Protein AF-A0A5B0EAY0-F1 (afdb_monomer_lite)

Structure (mmCIF, N/CA/C/O backbone):
data_AF-A0A5B0EAY0-F1
#
_entry.id   AF-A0A5B0EAY0-F1
#
loop_
_atom_site.group_PDB
_atom_site.id
_atom_site.type_symbol
_atom_site.label_atom_id
_atom_site.label_alt_id
_atom_site.label_comp_id
_atom_site.label_asym_id
_atom_site.label_entity_id
_atom_site.label_seq_id
_atom_site.pdbx_PDB_ins_code
_atom_site.Cartn_x
_atom_site.Cartn_y
_atom_site.Cartn_z
_atom_site.occupancy
_atom_site.B_iso_or_equiv
_atom_site.auth_seq_id
_atom_site.auth_comp_id
_atom_site.auth_asym_id
_atom_site.auth_atom_id
_atom_site.pdbx_PDB_model_num
ATOM 1 N N . MET A 1 1 ? 15.158 -1.486 3.891 1.00 74.19 1 MET A N 1
ATOM 2 C CA . MET A 1 1 ? 13.840 -1.774 3.289 1.00 74.19 1 MET A CA 1
ATOM 3 C C . MET A 1 1 ? 14.077 -2.737 2.143 1.00 74.19 1 MET A C 1
ATOM 5 O O . MET A 1 1 ? 14.965 -2.476 1.342 1.00 74.19 1 MET A O 1
ATOM 9 N N . THR A 1 2 ? 13.389 -3.871 2.120 1.00 85.19 2 THR A N 1
ATOM 10 C CA . THR A 1 2 ? 13.481 -4.864 1.041 1.00 85.19 2 THR A CA 1
ATOM 11 C C . THR A 1 2 ? 12.166 -4.871 0.269 1.00 85.19 2 THR A C 1
ATOM 13 O O . THR A 1 2 ? 11.102 -4.676 0.859 1.00 85.19 2 THR A O 1
ATOM 16 N N . ALA A 1 3 ? 12.249 -5.062 -1.046 1.00 91.75 3 ALA A N 1
ATOM 17 C CA . ALA A 1 3 ? 11.095 -5.250 -1.912 1.00 91.75 3 ALA A CA 1
ATOM 18 C C . ALA A 1 3 ? 11.109 -6.685 -2.447 1.00 91.75 3 ALA A C 1
ATOM 20 O O . ALA A 1 3 ? 12.150 -7.163 -2.896 1.00 91.75 3 ALA A O 1
ATOM 21 N N . THR A 1 4 ? 9.965 -7.358 -2.410 1.00 94.44 4 THR A N 1
ATOM 22 C CA . THR A 1 4 ? 9.758 -8.650 -3.072 1.00 94.44 4 THR A CA 1
ATOM 23 C C . THR A 1 4 ? 9.001 -8.406 -4.366 1.00 94.44 4 THR A C 1
ATOM 25 O O . THR A 1 4 ? 8.009 -7.676 -4.362 1.00 94.44 4 THR A O 1
ATOM 28 N N . VAL A 1 5 ? 9.451 -9.014 -5.463 1.00 94.25 5 VAL A N 1
ATOM 29 C CA . VAL A 1 5 ? 8.797 -8.901 -6.772 1.00 94.25 5 VAL A CA 1
ATOM 30 C C . VAL A 1 5 ? 8.313 -10.278 -7.214 1.00 94.25 5 VAL A C 1
ATOM 32 O O . VAL A 1 5 ? 9.113 -11.205 -7.315 1.00 94.25 5 VAL A O 1
ATOM 35 N N . ALA A 1 6 ? 7.016 -10.408 -7.482 1.00 94.19 6 ALA A N 1
ATOM 36 C CA . ALA A 1 6 ? 6.392 -11.626 -7.995 1.00 94.19 6 ALA A CA 1
ATOM 37 C C . ALA A 1 6 ? 5.311 -11.248 -9.011 1.00 94.19 6 ALA A C 1
ATOM 39 O O . ALA A 1 6 ? 4.541 -10.325 -8.766 1.00 94.19 6 ALA A O 1
ATOM 40 N N . ASP A 1 7 ? 5.291 -11.911 -10.170 1.00 94.00 7 ASP A N 1
ATOM 41 C CA . ASP A 1 7 ? 4.305 -11.675 -11.239 1.00 94.00 7 ASP A CA 1
ATOM 42 C C . ASP A 1 7 ? 4.157 -10.195 -11.656 1.00 94.00 7 ASP A C 1
ATOM 44 O O . ASP A 1 7 ? 3.085 -9.727 -12.034 1.00 94.00 7 ASP A O 1
ATOM 48 N N . GLY A 1 8 ? 5.252 -9.432 -11.572 1.00 90.31 8 GLY A N 1
ATOM 49 C CA . GLY A 1 8 ? 5.272 -7.995 -11.866 1.00 90.31 8 GLY A CA 1
ATOM 50 C C . GLY A 1 8 ? 4.743 -7.093 -10.743 1.00 90.31 8 GLY A C 1
ATOM 51 O O . GLY A 1 8 ? 4.825 -5.874 -10.871 1.00 90.31 8 GLY A O 1
ATOM 52 N N . ALA A 1 9 ? 4.262 -7.649 -9.629 1.00 92.88 9 ALA A N 1
ATOM 53 C CA . ALA A 1 9 ? 3.841 -6.904 -8.448 1.00 92.88 9 ALA A CA 1
ATOM 54 C C . ALA A 1 9 ? 4.996 -6.729 -7.454 1.00 92.88 9 ALA A C 1
ATOM 56 O O . ALA A 1 9 ? 5.749 -7.664 -7.181 1.00 92.88 9 ALA A O 1
ATOM 57 N N . TRP A 1 10 ? 5.124 -5.521 -6.903 1.00 95.00 10 TRP A N 1
ATOM 58 C CA . TRP A 1 10 ? 6.141 -5.169 -5.914 1.00 95.00 10 TRP A CA 1
ATOM 59 C C . TRP A 1 10 ? 5.493 -5.086 -4.537 1.00 95.00 10 TRP A C 1
ATOM 61 O O . TRP A 1 10 ? 4.521 -4.360 -4.347 1.00 95.00 10 TRP A O 1
ATOM 71 N N . THR A 1 11 ? 6.046 -5.806 -3.569 1.00 94.56 11 THR A N 1
ATOM 72 C CA . THR A 1 11 ? 5.617 -5.759 -2.169 1.00 94.56 11 THR A CA 1
ATOM 73 C C . THR A 1 11 ? 6.748 -5.216 -1.319 1.00 94.56 11 THR A C 1
ATOM 75 O O . THR A 1 11 ? 7.867 -5.725 -1.372 1.00 94.56 11 THR A O 1
ATOM 78 N N . VAL A 1 12 ? 6.454 -4.204 -0.509 1.00 93.62 12 VAL A N 1
ATOM 79 C CA . VAL A 1 12 ? 7.389 -3.637 0.464 1.00 93.62 12 VAL A CA 1
ATOM 80 C C . VAL A 1 12 ? 6.769 -3.690 1.851 1.00 93.62 12 VAL A C 1
ATOM 82 O O . VAL A 1 12 ? 5.574 -3.454 2.014 1.00 93.62 12 VAL A O 1
ATOM 85 N N . MET A 1 13 ? 7.579 -3.994 2.861 1.00 92.88 13 MET A N 1
ATOM 86 C CA . MET A 1 13 ? 7.133 -3.874 4.246 1.00 92.88 13 MET A CA 1
ATOM 87 C C . MET A 1 13 ? 7.179 -2.407 4.666 1.00 92.88 13 MET A C 1
ATOM 89 O O . MET A 1 13 ? 8.241 -1.781 4.604 1.00 92.88 13 MET A O 1
ATOM 93 N N . ALA A 1 14 ? 6.040 -1.876 5.109 1.00 89.12 14 ALA A N 1
ATOM 94 C CA . ALA A 1 14 ? 5.997 -0.568 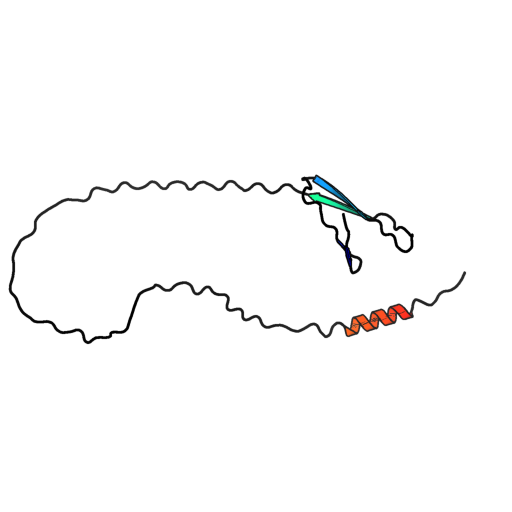5.743 1.00 89.12 14 ALA A CA 1
ATOM 95 C C . ALA A 1 14 ? 6.793 -0.599 7.067 1.00 89.12 14 ALA A C 1
ATOM 97 O O . ALA A 1 14 ? 6.711 -1.589 7.806 1.00 89.12 14 ALA A O 1
ATOM 98 N N . PRO A 1 15 ? 7.581 0.447 7.384 1.00 90.00 15 PRO A N 1
ATOM 99 C CA . PRO A 1 15 ? 8.127 0.635 8.724 1.00 90.00 15 PRO A CA 1
ATOM 100 C C . PRO A 1 15 ? 7.010 0.615 9.776 1.00 90.00 15 PRO A C 1
ATOM 102 O O . PRO A 1 15 ? 5.906 1.081 9.511 1.00 90.00 15 PRO A O 1
ATOM 105 N N . LYS A 1 16 ? 7.295 0.070 10.964 1.00 88.69 16 LYS A N 1
ATOM 106 C CA . LYS A 1 16 ? 6.286 -0.054 12.031 1.00 88.69 16 LYS A CA 1
ATOM 107 C C . LYS A 1 16 ? 5.885 1.296 12.627 1.00 88.69 16 LYS A C 1
ATOM 109 O O . LYS A 1 16 ? 4.749 1.452 13.051 1.00 88.69 16 LYS A O 1
ATOM 114 N N . ASP A 1 17 ? 6.810 2.249 12.614 1.00 91.25 17 ASP A N 1
ATOM 115 C CA . ASP A 1 17 ? 6.689 3.525 13.320 1.00 91.25 17 ASP A CA 1
ATOM 116 C C . ASP A 1 17 ? 6.392 4.679 12.349 1.00 91.25 17 ASP A C 1
ATOM 118 O O . ASP A 1 17 ? 6.989 5.751 12.433 1.00 91.25 17 ASP A O 1
ATOM 122 N N . LEU A 1 18 ? 5.520 4.444 11.361 1.00 92.81 18 LEU A N 1
ATOM 123 C CA . LEU A 1 18 ? 5.032 5.528 10.512 1.00 92.81 18 LEU A CA 1
ATOM 124 C C . LEU A 1 18 ? 3.965 6.327 11.263 1.00 92.81 18 LEU A C 1
ATOM 126 O O . LEU A 1 18 ? 2.971 5.773 11.730 1.00 92.81 18 LEU A O 1
ATOM 130 N N . GLU A 1 19 ? 4.185 7.632 11.362 1.00 95.12 19 GLU A N 1
ATOM 131 C CA . GLU A 1 19 ? 3.217 8.566 11.925 1.00 95.12 19 GLU A CA 1
ATOM 132 C C . GLU A 1 19 ? 2.007 8.756 10.994 1.00 95.12 19 GLU A C 1
ATOM 134 O O . GLU A 1 19 ? 1.973 8.321 9.843 1.00 95.12 19 GLU A O 1
ATOM 139 N N . THR A 1 20 ? 0.973 9.423 11.497 1.00 96.25 20 THR A N 1
ATOM 140 C CA . THR A 1 20 ? -0.140 9.855 10.650 1.00 96.25 20 THR A CA 1
ATOM 141 C C . THR A 1 20 ? 0.335 10.934 9.685 1.00 96.25 20 THR A C 1
ATOM 143 O O . THR A 1 20 ? 0.995 11.884 10.109 1.00 96.25 20 THR A O 1
ATOM 146 N N . GLY A 1 21 ? -0.045 10.845 8.414 1.00 97.12 21 GLY A N 1
ATOM 147 C CA . GLY A 1 21 ? 0.340 11.842 7.421 1.00 97.12 21 GLY A CA 1
ATOM 148 C C . GLY A 1 21 ? 0.320 11.330 5.990 1.00 97.12 21 GLY A C 1
ATOM 149 O O . GLY A 1 21 ? -0.077 10.194 5.721 1.00 97.12 21 GLY A O 1
ATOM 150 N N . ASP A 1 22 ? 0.748 12.202 5.080 1.00 97.88 22 ASP A N 1
ATOM 151 C CA . ASP A 1 22 ? 0.830 11.924 3.650 1.00 97.88 22 ASP A CA 1
ATOM 152 C C . ASP A 1 22 ? 2.191 11.336 3.278 1.00 97.88 22 ASP A C 1
ATOM 154 O O . ASP A 1 22 ? 3.248 11.832 3.673 1.00 97.88 22 ASP A O 1
ATOM 158 N N . TYR A 1 23 ? 2.158 10.291 2.460 1.00 97.00 23 TYR A N 1
ATOM 159 C CA . TYR A 1 23 ? 3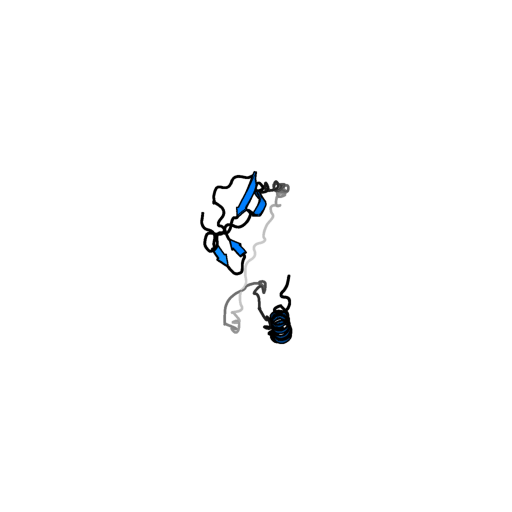.322 9.528 2.047 1.00 97.00 23 TYR A CA 1
ATOM 160 C C . TYR A 1 23 ? 3.331 9.302 0.541 1.00 97.00 23 TYR A C 1
ATOM 162 O O . TYR A 1 23 ? 2.296 9.123 -0.099 1.00 97.00 23 TYR A O 1
ATOM 170 N N . LYS A 1 24 ? 4.545 9.233 -0.010 1.00 96.12 24 LYS A N 1
ATOM 171 C CA . LYS A 1 24 ? 4.800 8.896 -1.410 1.00 96.12 24 LYS A CA 1
ATOM 172 C C . LYS A 1 24 ? 5.751 7.711 -1.491 1.00 96.12 24 LYS A C 1
ATOM 174 O O . LYS A 1 24 ? 6.866 7.774 -0.974 1.00 96.12 24 LYS A O 1
ATOM 179 N N . VAL A 1 25 ? 5.352 6.655 -2.194 1.00 95.31 25 VAL A N 1
ATOM 180 C CA . VAL A 1 25 ? 6.264 5.571 -2.590 1.00 95.31 25 VAL A CA 1
ATOM 181 C C . VAL A 1 25 ? 6.743 5.853 -4.000 1.00 95.31 25 VAL A C 1
ATOM 183 O O . VAL A 1 25 ? 5.926 6.128 -4.872 1.00 95.31 25 VAL A O 1
ATOM 186 N N . THR A 1 26 ? 8.052 5.775 -4.234 1.00 95.69 26 THR A N 1
ATOM 187 C CA . THR A 1 26 ? 8.640 5.867 -5.577 1.00 95.69 26 THR A CA 1
ATOM 188 C C . THR A 1 26 ? 9.453 4.616 -5.863 1.00 95.69 26 THR A C 1
ATOM 190 O O . THR A 1 26 ? 10.273 4.211 -5.041 1.00 95.69 26 THR A O 1
ATOM 193 N N . ALA A 1 27 ? 9.225 4.007 -7.024 1.00 95.12 27 ALA A N 1
ATOM 194 C CA . ALA A 1 27 ? 9.895 2.793 -7.463 1.00 95.12 27 ALA A CA 1
ATOM 195 C C . ALA A 1 27 ? 10.657 3.027 -8.772 1.00 95.12 27 ALA A C 1
ATOM 197 O O . ALA A 1 27 ? 10.175 3.713 -9.674 1.00 95.12 27 ALA A O 1
ATOM 198 N N . VAL A 1 28 ? 11.844 2.425 -8.862 1.00 95.50 28 VAL A N 1
ATOM 199 C CA . VAL A 1 28 ? 12.697 2.381 -10.054 1.00 95.50 28 VAL A CA 1
ATOM 200 C C . VAL A 1 28 ? 13.168 0.947 -10.223 1.00 95.50 28 VAL A C 1
ATOM 202 O O . VAL A 1 28 ? 13.691 0.359 -9.276 1.00 95.50 28 VAL A O 1
ATOM 205 N N . GLN A 1 29 ? 12.990 0.385 -11.415 1.00 95.31 29 GLN A N 1
ATOM 206 C CA . GLN A 1 29 ? 13.478 -0.946 -11.749 1.00 95.31 29 GLN A CA 1
ATOM 207 C C . GLN A 1 29 ? 14.802 -0.854 -12.501 1.00 95.31 29 GLN A C 1
ATOM 209 O O . GLN A 1 29 ? 14.942 -0.021 -13.393 1.00 95.31 29 GLN A O 1
ATOM 214 N N . ILE A 1 30 ? 15.739 -1.744 -12.175 1.00 94.69 30 ILE A N 1
ATOM 215 C CA . ILE A 1 30 ? 16.989 -1.922 -12.914 1.00 94.69 30 ILE A CA 1
ATOM 216 C C . ILE A 1 30 ? 17.029 -3.363 -13.432 1.00 94.69 30 ILE A C 1
ATOM 218 O O . ILE A 1 30 ? 16.918 -4.299 -12.639 1.00 94.69 30 ILE A O 1
ATOM 222 N N . ILE A 1 31 ? 17.164 -3.541 -14.746 1.00 93.69 31 ILE A N 1
ATOM 223 C CA . ILE A 1 31 ? 17.370 -4.842 -15.406 1.00 93.69 31 ILE A CA 1
ATOM 224 C C . ILE A 1 31 ? 18.572 -4.687 -16.328 1.00 93.69 31 ILE A C 1
ATOM 226 O O . ILE A 1 31 ? 18.570 -3.785 -17.160 1.00 93.69 31 ILE A O 1
ATOM 230 N N . ASP A 1 32 ? 19.583 -5.544 -16.169 1.00 95.50 32 ASP A N 1
ATOM 231 C CA . ASP A 1 32 ? 20.813 -5.507 -16.973 1.00 95.50 32 ASP A CA 1
ATOM 232 C C . ASP A 1 32 ? 21.408 -4.087 -17.071 1.00 95.50 32 ASP A C 1
ATOM 234 O O . ASP A 1 32 ? 21.694 -3.584 -18.153 1.00 95.50 32 ASP A O 1
ATOM 238 N N . GLU A 1 33 ? 21.520 -3.415 -15.918 1.00 96.19 33 GLU A N 1
ATOM 239 C CA . GLU A 1 33 ? 21.999 -2.025 -15.761 1.00 96.19 33 GLU A CA 1
ATOM 240 C C . GLU A 1 33 ? 21.120 -0.930 -16.397 1.00 96.19 33 GLU A C 1
ATOM 242 O O . GLU A 1 33 ? 21.391 0.260 -16.229 1.00 96.19 33 GLU A O 1
ATOM 247 N N . VAL A 1 34 ? 20.015 -1.286 -17.053 1.00 96.50 34 VAL A N 1
ATOM 248 C CA . VAL A 1 34 ? 19.058 -0.324 -17.607 1.00 96.50 34 VAL A CA 1
ATOM 249 C C . VAL A 1 34 ? 18.017 0.047 -16.554 1.00 96.50 34 VAL A C 1
ATOM 251 O O . VAL A 1 34 ? 17.296 -0.812 -16.045 1.00 96.50 34 VAL A O 1
ATOM 254 N N . SER A 1 35 ? 17.917 1.343 -16.252 1.00 97.25 35 SER A N 1
ATOM 255 C CA . SER A 1 35 ? 16.930 1.899 -15.321 1.00 97.25 35 SER A CA 1
ATOM 256 C C . SER A 1 35 ? 15.621 2.256 -16.021 1.00 97.25 35 SER A C 1
ATOM 258 O O . SER A 1 35 ? 15.620 2.876 -17.086 1.00 97.25 35 SER A O 1
ATOM 260 N N . SER A 1 36 ? 14.493 1.960 -15.379 1.00 96.56 36 SER A N 1
ATOM 261 C CA . SER A 1 36 ? 13.190 2.499 -15.765 1.00 96.56 36 SER A CA 1
ATOM 262 C C . SER A 1 36 ? 13.073 3.988 -15.423 1.00 96.56 36 SER A C 1
ATOM 264 O O . SER A 1 36 ? 13.833 4.523 -14.610 1.00 96.56 36 SER A O 1
ATOM 266 N N . ALA A 1 37 ? 12.057 4.649 -15.984 1.00 97.81 37 ALA A N 1
ATOM 267 C CA . ALA A 1 37 ? 11.539 5.880 -15.391 1.00 97.81 37 ALA A CA 1
ATOM 268 C C . ALA A 1 37 ? 10.952 5.582 -13.991 1.00 97.81 37 ALA A C 1
ATOM 270 O O . ALA A 1 37 ? 10.480 4.460 -13.763 1.00 97.81 37 ALA A O 1
ATOM 271 N N . PRO A 1 38 ? 10.972 6.548 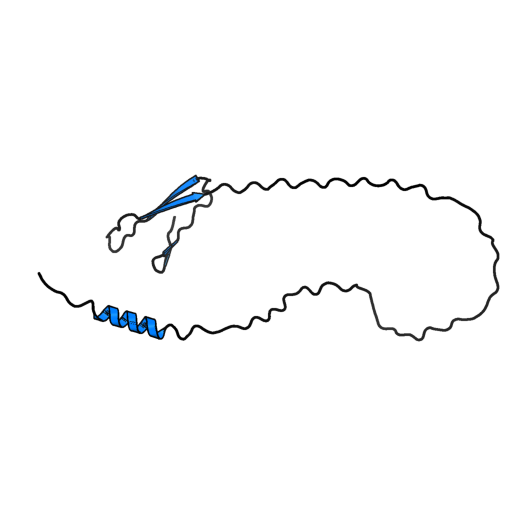-13.055 1.00 97.25 38 PRO A N 1
ATOM 272 C CA . PRO A 1 38 ? 10.348 6.371 -11.753 1.00 97.25 38 PRO A CA 1
ATOM 273 C C . PRO A 1 38 ? 8.823 6.333 -11.877 1.00 97.25 38 PRO A C 1
ATOM 275 O O . PRO A 1 38 ? 8.230 7.085 -12.651 1.00 97.25 38 PRO A O 1
ATOM 278 N N . VAL A 1 39 ? 8.188 5.491 -11.065 1.00 96.81 39 VAL A N 1
ATOM 279 C CA . VAL A 1 39 ? 6.736 5.490 -10.856 1.00 96.81 39 VAL A CA 1
ATOM 280 C C . VAL A 1 39 ? 6.442 5.788 -9.394 1.00 96.81 39 VAL A C 1
ATOM 282 O O . VAL A 1 39 ? 7.144 5.292 -8.511 1.00 96.81 39 VAL A O 1
ATOM 285 N N . SER A 1 40 ? 5.412 6.593 -9.137 1.00 96.94 40 SER A N 1
ATOM 286 C CA . SER A 1 40 ? 5.034 6.977 -7.780 1.00 96.94 40 SER A CA 1
ATOM 287 C C . SER A 1 40 ? 3.565 6.707 -7.491 1.00 96.94 40 SER A C 1
ATOM 289 O O . SER A 1 40 ? 2.716 6.827 -8.373 1.00 96.94 40 SER A O 1
ATOM 291 N N . ILE A 1 41 ? 3.287 6.387 -6.231 1.00 96.75 41 ILE A N 1
ATOM 292 C CA . ILE A 1 41 ? 1.943 6.360 -5.653 1.00 96.75 41 ILE A CA 1
ATOM 293 C C . ILE A 1 41 ? 1.927 7.207 -4.384 1.00 96.75 41 ILE A C 1
ATOM 295 O O . ILE A 1 41 ? 2.925 7.265 -3.661 1.00 96.75 41 ILE A O 1
ATOM 299 N N . ASP A 1 42 ? 0.790 7.835 -4.121 1.00 97.62 42 ASP A N 1
ATOM 300 C CA . ASP A 1 42 ? 0.534 8.623 -2.921 1.00 97.62 42 ASP A CA 1
ATOM 301 C C . ASP A 1 42 ? -0.488 7.897 -2.043 1.00 97.62 42 ASP A C 1
ATOM 303 O O . ASP A 1 42 ? -1.439 7.298 -2.552 1.00 97.62 42 ASP A O 1
ATOM 307 N N . PHE A 1 43 ? -0.280 7.923 -0.731 1.00 96.31 43 PHE A N 1
ATOM 308 C CA . PHE A 1 43 ? -1.203 7.366 0.254 1.00 96.31 43 PHE A CA 1
ATOM 309 C C . PHE A 1 43 ? -1.134 8.155 1.563 1.00 96.31 43 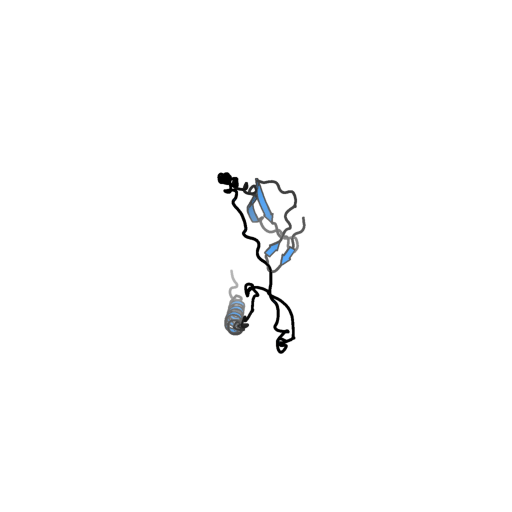PHE A C 1
ATOM 311 O O . PHE A 1 43 ? -0.134 8.809 1.845 1.00 96.31 43 PHE A O 1
ATOM 318 N N . THR A 1 44 ? -2.180 8.059 2.381 1.00 96.75 44 THR A N 1
ATOM 319 C CA . THR A 1 44 ? -2.265 8.758 3.668 1.00 96.75 44 THR A CA 1
ATOM 320 C C . THR A 1 44 ? -2.491 7.749 4.787 1.00 96.75 44 THR A C 1
ATOM 322 O O . THR A 1 44 ? -3.342 6.866 4.671 1.00 96.75 44 THR A O 1
ATOM 325 N N . ILE A 1 45 ? -1.746 7.888 5.882 1.00 96.00 45 ILE A N 1
ATOM 326 C CA . ILE A 1 45 ? -1.996 7.170 7.134 1.00 96.00 45 ILE A CA 1
ATOM 327 C C . ILE A 1 45 ? -2.890 8.054 7.998 1.00 96.00 45 ILE A C 1
ATOM 329 O O . ILE A 1 45 ? -2.465 9.103 8.484 1.00 96.00 45 ILE A O 1
ATOM 333 N N . ALA A 1 46 ? -4.146 7.641 8.160 1.00 94.56 46 ALA A N 1
ATOM 334 C CA . ALA A 1 46 ? -5.106 8.333 9.009 1.00 94.56 46 ALA A CA 1
ATOM 335 C C . ALA A 1 46 ? -4.884 7.997 10.490 1.00 94.56 46 ALA A C 1
ATOM 337 O O . ALA A 1 46 ? -4.429 6.904 10.829 1.00 94.56 46 ALA A O 1
ATOM 338 N N . ALA A 1 47 ? -5.244 8.932 11.370 1.00 93.12 47 ALA A N 1
ATOM 339 C CA . ALA A 1 47 ? -5.331 8.653 12.797 1.00 93.12 47 ALA A CA 1
ATOM 340 C C . ALA A 1 47 ? -6.407 7.596 13.076 1.00 93.12 47 ALA A C 1
ATOM 342 O O . ALA A 1 47 ? -7.426 7.537 12.381 1.00 93.12 47 ALA A O 1
ATOM 343 N N . GLU A 1 48 ? -6.198 6.791 14.118 1.00 89.88 48 GLU A N 1
ATOM 344 C CA . GLU A 1 48 ? -7.227 5.867 14.583 1.00 89.88 48 GLU A CA 1
ATOM 345 C C . GLU A 1 48 ? -8.494 6.639 14.990 1.00 89.88 48 GLU A C 1
ATOM 347 O O . GLU A 1 48 ? -8.406 7.715 15.597 1.00 89.88 48 GLU A O 1
ATOM 352 N N . PRO A 1 49 ? -9.690 6.119 14.665 1.00 89.31 49 PRO A N 1
ATOM 353 C CA . PRO A 1 49 ? -10.931 6.747 15.081 1.00 89.31 49 PRO A CA 1
ATOM 354 C C . PRO A 1 49 ? -11.037 6.731 16.608 1.00 89.31 49 PRO A C 1
ATOM 356 O O . PRO A 1 49 ? -10.797 5.718 17.264 1.00 89.31 49 PRO A O 1
ATOM 359 N N . LYS A 1 50 ? -11.436 7.865 17.188 1.00 90.19 50 LYS A N 1
ATOM 360 C CA . LYS A 1 50 ? -11.728 7.945 18.620 1.00 90.19 50 LYS A CA 1
ATOM 361 C C . LYS A 1 50 ? -12.982 7.109 18.925 1.00 90.19 50 LYS A C 1
ATOM 363 O O . LYS A 1 50 ? -13.968 7.275 18.206 1.00 90.19 50 LYS A O 1
ATOM 368 N N . PRO A 1 51 ? -12.993 6.267 19.978 1.00 86.25 51 PRO A N 1
ATOM 369 C CA . PRO A 1 51 ? -14.211 5.572 20.374 1.00 86.25 51 PRO A CA 1
ATOM 370 C C . PRO A 1 51 ? -15.309 6.584 20.715 1.00 86.25 51 PRO A C 1
ATOM 372 O O . PRO A 1 51 ? -15.048 7.600 21.372 1.00 86.25 51 PRO A O 1
ATOM 375 N N . GLU A 1 52 ? -16.532 6.306 20.269 1.00 86.75 52 GLU A N 1
ATOM 376 C CA . GLU A 1 52 ? -17.697 7.074 20.697 1.00 86.75 52 GLU A CA 1
ATOM 377 C C . GLU A 1 52 ? -17.887 6.934 22.216 1.00 86.75 52 GLU A C 1
ATOM 379 O O . GLU A 1 52 ? -17.595 5.877 22.789 1.00 86.75 52 GLU A O 1
ATOM 384 N N . PRO A 1 53 ? -18.343 7.993 22.905 1.00 83.25 53 PRO A N 1
ATOM 385 C CA . PRO A 1 53 ? -18.641 7.901 24.323 1.00 83.25 53 PRO A CA 1
ATOM 386 C C . PRO A 1 53 ? -19.764 6.883 24.553 1.00 83.25 53 PRO A C 1
ATOM 388 O O . PRO A 1 53 ? -20.867 7.031 24.038 1.00 83.25 53 PRO A O 1
ATOM 391 N N . THR A 1 54 ? -19.490 5.854 25.354 1.00 81.69 54 THR A N 1
ATOM 392 C CA . THR A 1 54 ? -20.526 4.942 25.846 1.00 81.69 54 THR A CA 1
ATOM 393 C C . THR A 1 54 ? -21.380 5.682 26.871 1.00 81.69 54 THR A C 1
ATOM 395 O O . THR A 1 54 ? -20.853 6.160 27.881 1.00 81.69 54 THR A O 1
ATOM 398 N N . GLU A 1 55 ? -22.688 5.792 26.629 1.00 79.69 55 GLU A N 1
ATOM 399 C CA . GLU A 1 55 ? -23.610 6.311 27.638 1.00 79.69 55 GLU A CA 1
ATOM 400 C C . GLU A 1 55 ? -23.539 5.436 28.896 1.00 79.69 55 GLU A C 1
ATOM 402 O O . GLU A 1 55 ? -23.608 4.205 28.843 1.00 79.69 55 GLU A O 1
ATOM 407 N N . LYS A 1 56 ? -23.342 6.077 30.050 1.00 78.12 56 LYS A N 1
ATOM 408 C CA . LYS A 1 56 ? -23.311 5.389 31.341 1.00 78.12 56 LYS A CA 1
ATOM 409 C C . LYS A 1 56 ? -24.730 4.883 31.645 1.00 78.12 56 LYS A C 1
ATOM 411 O O . LYS A 1 56 ? -25.672 5.646 31.423 1.00 78.12 56 LYS A O 1
ATOM 416 N N . PRO A 1 57 ? -24.911 3.661 32.181 1.00 76.31 57 PRO A N 1
ATOM 417 C CA . PRO A 1 57 ? -26.232 3.190 32.581 1.00 76.31 57 PRO A CA 1
ATOM 418 C C . PRO A 1 57 ? -26.891 4.199 33.529 1.00 76.31 57 PRO A C 1
ATOM 420 O O . PRO A 1 57 ? -26.293 4.584 34.537 1.00 76.31 57 PRO A O 1
ATOM 423 N N . THR A 1 58 ? -28.099 4.648 33.183 1.00 76.06 58 THR A N 1
ATOM 424 C CA . THR A 1 58 ? -28.958 5.398 34.107 1.00 76.06 58 THR A CA 1
ATOM 425 C C . THR A 1 58 ? -29.375 4.425 35.204 1.00 76.06 58 THR A C 1
ATOM 427 O O . THR A 1 58 ? -29.984 3.402 34.903 1.00 76.06 58 THR A O 1
ATOM 430 N N . GLU A 1 59 ? -29.002 4.697 36.457 1.00 72.56 59 GLU A N 1
ATOM 431 C CA . GLU A 1 59 ? -29.458 3.886 37.588 1.00 72.56 59 GLU A CA 1
ATOM 432 C C . GLU A 1 59 ? -30.982 4.023 37.712 1.00 72.56 59 GLU A C 1
ATOM 434 O O . GLU A 1 59 ? -31.505 5.112 37.960 1.00 72.56 59 GLU A O 1
ATOM 439 N N . GLU A 1 60 ? -31.698 2.923 37.485 1.00 70.50 60 GLU A N 1
ATOM 440 C CA . GLU A 1 60 ? -33.133 2.831 37.738 1.00 70.50 60 GLU A CA 1
ATOM 441 C C . GLU A 1 60 ? -33.380 3.001 39.250 1.00 70.50 60 GLU A C 1
ATOM 443 O O . GLU A 1 60 ? -32.632 2.439 40.059 1.00 70.50 60 GLU A O 1
ATOM 448 N N . PRO A 1 61 ? -34.375 3.797 39.681 1.00 71.50 61 PRO A N 1
ATOM 449 C CA . PRO A 1 61 ? -34.627 4.003 41.098 1.00 71.50 61 PRO A CA 1
ATOM 450 C C . PRO A 1 61 ? -35.055 2.693 41.768 1.00 71.50 61 PRO A C 1
ATOM 452 O O . PRO A 1 61 ? -36.139 2.173 41.518 1.00 71.50 61 PRO A O 1
ATOM 455 N N . THR A 1 62 ? -34.216 2.189 42.674 1.00 68.06 62 THR A N 1
ATOM 456 C CA . THR A 1 62 ? -34.544 1.073 43.567 1.00 68.06 62 THR A CA 1
ATOM 457 C C . THR A 1 62 ? -35.775 1.424 44.403 1.00 68.06 62 THR A C 1
ATOM 459 O O . THR A 1 62 ? -35.702 2.252 45.317 1.00 68.06 62 THR A O 1
ATOM 462 N N . GLU A 1 63 ? -36.913 0.787 44.118 1.00 67.69 63 GLU A N 1
ATOM 463 C CA . GLU A 1 63 ? -38.094 0.887 44.971 1.00 67.69 63 GLU A CA 1
ATOM 464 C C . GLU A 1 63 ? -37.773 0.367 46.382 1.00 67.69 63 GLU A C 1
ATOM 466 O O . GLU A 1 63 ? -37.253 -0.733 46.584 1.00 67.69 63 GLU A O 1
ATOM 471 N N . LYS A 1 64 ? -38.070 1.187 47.393 1.00 68.00 64 LYS A N 1
ATOM 472 C CA . LYS A 1 64 ? -37.887 0.834 48.802 1.00 68.00 64 LYS A CA 1
ATOM 473 C C . LYS A 1 64 ? -38.908 -0.252 49.185 1.00 68.00 64 LYS A C 1
ATOM 475 O O . LYS A 1 64 ? -40.099 -0.042 48.957 1.00 68.00 64 LYS A O 1
ATOM 480 N N . PRO A 1 65 ? -38.509 -1.363 49.833 1.00 67.69 65 PRO A N 1
ATOM 481 C CA . PRO A 1 65 ? -39.458 -2.390 50.244 1.00 67.69 65 PRO A CA 1
ATOM 482 C C . PRO A 1 65 ? -40.479 -1.824 51.239 1.00 67.69 65 PRO A C 1
ATOM 484 O O . PRO A 1 65 ? -40.126 -1.248 52.274 1.00 67.69 65 PRO A O 1
ATOM 487 N N . THR A 1 66 ? -41.759 -1.996 50.910 1.00 65.06 66 THR A N 1
ATOM 488 C CA . THR A 1 66 ? -42.884 -1.703 51.805 1.00 65.06 66 THR A CA 1
ATOM 489 C C . THR A 1 66 ? -42.885 -2.731 52.939 1.00 65.06 66 THR A C 1
ATOM 491 O O . THR A 1 66 ? -42.700 -3.925 52.709 1.00 65.06 66 THR A O 1
ATOM 494 N N . ALA A 1 67 ? -43.032 -2.261 54.179 1.00 59.81 67 ALA A N 1
ATOM 495 C CA . ALA A 1 67 ? -42.920 -3.082 55.380 1.00 59.81 67 ALA A CA 1
ATOM 496 C C . ALA A 1 67 ? -43.910 -4.265 55.386 1.00 59.81 67 ALA A C 1
ATOM 498 O O . ALA A 1 67 ? -45.105 -4.095 55.150 1.00 59.81 67 ALA A O 1
ATOM 499 N N . SER A 1 68 ? -43.390 -5.453 55.702 1.00 63.00 68 SER A N 1
ATOM 500 C CA . SER A 1 68 ? -44.148 -6.696 55.877 1.00 63.00 68 SER A CA 1
ATOM 501 C C . SER A 1 68 ? -45.074 -6.621 57.106 1.00 63.00 68 SER A C 1
ATOM 503 O O . SER A 1 68 ? -44.616 -6.189 58.171 1.00 63.00 68 SER A O 1
ATOM 505 N N . PRO A 1 69 ? -46.354 -7.033 57.019 1.00 58.03 69 PRO A N 1
ATOM 506 C CA . PRO A 1 69 ? -47.236 -7.093 58.181 1.00 58.03 69 PRO A CA 1
ATOM 507 C C . PRO A 1 69 ? -46.829 -8.231 59.138 1.00 58.03 69 PRO A C 1
ATOM 509 O O . PRO A 1 69 ? -46.472 -9.330 58.721 1.00 58.03 69 PRO A O 1
ATOM 512 N N . LYS A 1 70 ? -46.927 -7.989 60.451 1.00 53.19 70 LYS A N 1
ATOM 513 C CA . LYS A 1 70 ? -46.704 -8.963 61.542 1.00 53.19 70 LYS A CA 1
ATOM 514 C C . LYS A 1 70 ? -47.780 -8.755 62.627 1.00 53.19 70 LYS A C 1
ATOM 516 O O . LYS A 1 70 ? -48.136 -7.595 62.825 1.00 53.19 70 LYS A O 1
ATOM 521 N N . PRO A 1 71 ? -48.158 -9.739 63.481 1.00 64.50 71 PRO A N 1
ATOM 522 C CA . PRO A 1 71 ? -48.427 -11.194 63.345 1.00 64.50 71 PRO A CA 1
ATOM 523 C C . PRO A 1 71 ? -49.865 -11.561 63.848 1.00 64.50 71 PRO A C 1
ATOM 525 O O . PRO A 1 71 ? -50.513 -10.702 64.431 1.00 64.50 71 PRO A O 1
ATOM 528 N N . SER A 1 72 ? -50.343 -12.822 63.781 1.00 48.38 72 SER A N 1
ATOM 529 C CA . SER A 1 72 ? -51.188 -13.394 64.870 1.00 48.38 72 SER A CA 1
ATOM 530 C C . SER A 1 72 ? -51.441 -14.917 64.773 1.00 48.38 72 SER A C 1
ATOM 532 O O . SER A 1 72 ? -52.110 -15.379 63.860 1.00 48.38 72 SER A O 1
ATOM 534 N N . GLN A 1 73 ? -50.914 -15.628 65.779 1.00 45.75 73 GLN A N 1
ATOM 535 C CA . GLN A 1 73 ? -51.404 -16.821 66.503 1.00 45.75 73 GLN A CA 1
ATOM 536 C C . GLN A 1 73 ? -51.795 -18.130 65.781 1.00 45.75 73 GLN A C 1
ATOM 538 O O . GLN A 1 73 ? -52.690 -18.198 64.947 1.00 45.75 73 GLN A O 1
ATOM 543 N N . ALA A 1 74 ? -51.154 -19.205 66.250 1.00 54.34 74 ALA A N 1
ATOM 544 C CA . ALA A 1 74 ? -51.467 -20.604 65.986 1.00 54.34 74 ALA A CA 1
ATOM 545 C C . ALA A 1 74 ? -52.463 -21.159 67.024 1.00 54.34 74 ALA A C 1
ATOM 547 O O . ALA A 1 74 ? -52.320 -20.839 68.206 1.00 54.34 74 ALA A O 1
ATOM 548 N N . PRO A 1 75 ? -53.376 -22.071 66.650 1.00 51.28 75 PRO A N 1
ATOM 549 C CA . PRO A 1 75 ? -53.892 -23.074 67.564 1.00 51.28 75 PRO A CA 1
ATOM 550 C C . PRO A 1 75 ? -53.011 -24.328 67.500 1.00 51.28 75 PRO A C 1
ATOM 552 O O . PRO A 1 75 ? -52.787 -24.914 66.441 1.00 51.28 75 PRO A O 1
ATOM 555 N N . SER A 1 76 ? -52.504 -24.703 68.669 1.00 55.00 76 SER A N 1
ATOM 556 C CA . SER A 1 76 ? -51.962 -26.021 68.973 1.00 55.00 76 SER A CA 1
ATOM 557 C C . SER A 1 76 ? -53.125 -26.991 69.139 1.00 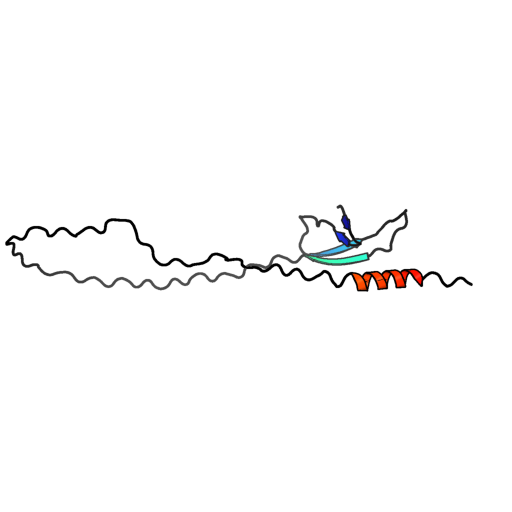55.00 76 SER A C 1
ATOM 559 O O . SER A 1 76 ? -53.948 -26.743 70.008 1.00 55.00 76 SER A O 1
ATOM 561 N N . ASP A 1 77 ? -53.139 -28.087 68.383 1.00 44.62 77 ASP A N 1
ATOM 562 C CA . ASP A 1 77 ? -53.625 -29.385 68.856 1.00 44.62 77 ASP A CA 1
ATOM 563 C C . ASP A 1 77 ? -52.935 -30.518 68.075 1.00 44.62 77 ASP A C 1
ATOM 565 O O . ASP A 1 77 ? -52.676 -30.436 66.876 1.00 44.62 77 ASP A O 1
ATOM 569 N N . SER A 1 78 ? -52.567 -31.551 68.822 1.00 41.03 78 SER A N 1
ATOM 570 C CA . SER A 1 78 ? -51.698 -32.694 68.516 1.00 41.03 78 SER A CA 1
ATOM 571 C C . SER A 1 78 ? -52.391 -33.948 69.088 1.00 41.03 78 SER A C 1
ATOM 573 O O . SER A 1 78 ? -53.175 -33.788 70.022 1.00 41.03 78 SER A O 1
ATOM 575 N N . PRO A 1 79 ? -52.025 -35.196 68.744 1.00 56.78 79 PRO A N 1
ATOM 576 C CA . PRO A 1 79 ? -52.077 -35.907 67.461 1.00 56.78 79 PRO A CA 1
ATOM 577 C C . PRO A 1 79 ? -52.941 -37.202 67.571 1.00 56.78 79 PRO A C 1
ATOM 579 O O . PRO A 1 79 ? -53.262 -37.637 68.671 1.00 56.78 79 PRO A O 1
ATOM 582 N N . GLU A 1 80 ? -53.221 -37.920 66.473 1.00 46.19 80 GLU A N 1
ATOM 583 C CA . GLU A 1 80 ? -53.452 -39.382 66.552 1.00 46.19 80 GLU A CA 1
ATOM 584 C C . GLU A 1 80 ? -52.890 -40.123 65.315 1.00 46.19 80 GLU A C 1
ATOM 586 O O . GLU A 1 80 ? -52.835 -39.540 64.229 1.00 46.19 80 GLU A O 1
ATOM 591 N N . PRO A 1 81 ? -52.394 -41.372 65.463 1.00 54.34 81 PRO A N 1
ATOM 592 C CA . PRO A 1 81 ? -51.458 -41.987 64.527 1.00 54.34 81 PRO A CA 1
ATOM 593 C C . PRO A 1 81 ? -52.099 -42.988 63.549 1.00 54.34 81 PRO A C 1
ATOM 595 O O . PRO A 1 81 ? -53.221 -43.451 63.720 1.00 54.34 81 PRO A O 1
ATOM 598 N N . SER A 1 82 ? -51.246 -43.459 62.629 1.00 49.88 82 SER A N 1
ATOM 599 C CA . SER A 1 82 ? -51.301 -44.753 61.926 1.00 49.88 82 SER A CA 1
ATOM 600 C C . SER A 1 82 ? -51.926 -44.760 60.530 1.00 49.88 82 SER A C 1
ATOM 602 O O . SER A 1 82 ? -53.118 -44.995 60.368 1.00 49.88 82 SER A O 1
ATOM 604 N N . LYS A 1 83 ? -51.057 -44.723 59.508 1.00 52.94 83 LYS A N 1
ATOM 605 C CA . LYS A 1 83 ? -50.723 -45.934 58.734 1.00 52.94 83 LYS A CA 1
ATOM 606 C C . LYS A 1 83 ? -49.275 -45.884 58.220 1.00 52.94 83 LYS A C 1
ATOM 608 O O . LYS A 1 83 ? -48.746 -44.829 57.892 1.00 52.94 83 LYS A O 1
ATOM 613 N N . ALA A 1 84 ? -48.657 -47.062 58.224 1.00 53.59 84 ALA A N 1
ATOM 614 C CA . ALA A 1 84 ? -47.296 -47.374 57.794 1.00 53.59 84 ALA A CA 1
ATOM 615 C C . ALA A 1 84 ? -47.072 -47.132 56.276 1.00 53.59 84 ALA A C 1
ATOM 617 O O . ALA A 1 84 ? -48.045 -47.006 55.531 1.00 53.59 84 ALA A O 1
ATOM 618 N N . PRO A 1 85 ? -45.810 -47.073 55.804 1.00 45.47 85 PRO A N 1
ATOM 619 C CA . PRO A 1 85 ? -45.458 -46.477 54.521 1.00 45.47 85 PRO A CA 1
ATOM 620 C C . PRO A 1 85 ? -45.730 -47.416 53.342 1.00 45.47 85 PRO A C 1
ATOM 622 O O . PRO A 1 85 ? -45.255 -48.553 53.315 1.00 45.47 85 PRO A O 1
ATOM 625 N N . VAL A 1 86 ? -46.432 -46.915 52.324 1.00 52.62 86 VAL A N 1
ATOM 626 C CA . VAL A 1 86 ? -46.393 -47.518 50.987 1.00 52.62 86 VAL A CA 1
ATOM 627 C C . VAL A 1 86 ? -45.071 -47.094 50.354 1.00 52.62 86 VAL A C 1
ATOM 629 O O . VAL A 1 86 ? -44.825 -45.907 50.149 1.00 52.62 86 VAL A O 1
ATOM 632 N N . LYS A 1 87 ? -44.192 -48.066 50.095 1.00 52.47 87 LYS A N 1
ATOM 633 C CA . LYS A 1 87 ? -42.957 -47.847 49.337 1.00 52.47 87 LYS A CA 1
ATOM 634 C C . LYS A 1 87 ? -43.319 -47.349 47.930 1.00 52.47 87 LYS A C 1
ATOM 636 O O . LYS A 1 87 ? -44.143 -48.002 47.285 1.00 52.47 87 LYS A O 1
ATOM 641 N N . PRO A 1 88 ? -42.696 -46.278 47.416 1.00 48.84 88 PRO A N 1
ATOM 642 C CA . PRO A 1 88 ? -42.681 -46.032 45.986 1.00 48.84 88 PRO A CA 1
ATOM 643 C C . PRO A 1 88 ? -41.976 -47.214 45.321 1.00 48.84 88 PRO A C 1
ATOM 645 O O . PRO A 1 88 ? -40.875 -47.599 45.720 1.00 48.84 88 PRO A O 1
ATOM 648 N N . GLN A 1 89 ? -42.632 -47.821 44.340 1.00 44.62 89 GLN A N 1
ATOM 649 C CA . GLN A 1 89 ? -41.954 -48.699 43.401 1.00 44.62 89 GLN A CA 1
ATOM 650 C C . GLN A 1 89 ? -40.924 -47.837 42.669 1.00 44.62 89 GLN A C 1
ATOM 652 O O . GLN A 1 89 ? -41.287 -46.840 42.048 1.00 44.62 89 GLN A O 1
ATOM 657 N N . GLY A 1 90 ? -39.647 -48.165 42.855 1.00 34.50 90 GLY A N 1
ATOM 658 C CA . GLY A 1 90 ? -38.544 -47.415 42.281 1.00 34.50 90 GLY A CA 1
ATOM 659 C C . GLY A 1 90 ? -38.606 -47.425 40.760 1.00 34.50 90 GLY A C 1
ATOM 660 O O . GLY A 1 90 ? -38.609 -48.491 40.152 1.00 34.50 90 GLY A O 1
ATOM 661 N N . ASN A 1 91 ? -38.583 -46.232 40.177 1.00 47.62 91 ASN A N 1
ATOM 662 C CA . ASN A 1 91 ? -37.817 -46.003 38.965 1.00 47.62 91 ASN A CA 1
ATOM 663 C C . ASN A 1 91 ? -36.559 -45.267 39.426 1.00 47.62 91 ASN A C 1
ATOM 665 O O . ASN A 1 91 ? -36.539 -44.041 39.487 1.00 47.62 91 ASN A O 1
ATOM 669 N N . ASN A 1 92 ? -35.565 -46.045 39.846 1.00 41.75 92 ASN A N 1
ATOM 670 C CA . ASN A 1 92 ? -34.205 -45.551 39.970 1.00 41.75 92 ASN A CA 1
ATOM 671 C C . ASN A 1 92 ? -33.515 -45.816 38.638 1.00 41.75 92 ASN A C 1
ATOM 673 O O . ASN A 1 92 ? -33.478 -46.962 38.193 1.00 41.75 92 ASN A O 1
ATOM 677 N N . ASP A 1 93 ? -33.133 -44.717 38.003 1.00 44.50 93 ASP A N 1
ATOM 678 C CA . ASP A 1 93 ? -31.875 -44.439 37.305 1.00 44.50 93 ASP A CA 1
ATOM 679 C C . ASP A 1 93 ? -32.180 -43.198 36.446 1.00 44.50 93 ASP A C 1
ATOM 681 O O . ASP A 1 93 ? -33.121 -43.203 35.658 1.00 44.50 93 ASP A O 1
ATOM 685 N N . ASP A 1 94 ? -31.486 -42.077 36.496 1.00 46.44 94 ASP A N 1
ATOM 686 C CA . ASP A 1 94 ? -30.491 -41.536 37.404 1.00 46.44 94 ASP A CA 1
ATOM 687 C C . ASP A 1 94 ? -30.300 -40.094 36.884 1.00 46.44 94 ASP A C 1
ATOM 689 O O . ASP A 1 94 ? -30.163 -39.901 35.677 1.00 46.44 94 ASP A O 1
ATOM 693 N N . ASN A 1 95 ? -30.291 -39.119 37.791 1.00 50.66 95 ASN A N 1
ATOM 694 C CA . ASN A 1 95 ? -29.648 -37.802 37.674 1.00 50.66 95 ASN A CA 1
ATOM 695 C C . ASN A 1 95 ? -30.165 -36.764 36.647 1.00 50.66 95 ASN A C 1
ATOM 697 O O . ASN A 1 95 ? -29.950 -36.842 35.441 1.00 50.66 95 ASN A O 1
ATOM 701 N N . ASP A 1 96 ? -30.738 -35.725 37.256 1.00 48.12 96 ASP A N 1
ATOM 702 C CA . ASP A 1 96 ? -30.402 -34.309 37.097 1.00 48.12 96 ASP A CA 1
ATOM 703 C C . ASP A 1 96 ? -30.862 -33.537 35.852 1.00 48.12 96 ASP A C 1
ATOM 705 O O . ASP A 1 96 ? -30.445 -33.730 34.711 1.00 48.12 96 ASP A O 1
ATOM 709 N N . ASP A 1 97 ? -31.745 -32.595 36.187 1.00 58.16 97 ASP A N 1
ATOM 710 C CA . ASP A 1 97 ? -31.963 -31.278 35.612 1.00 58.16 97 ASP A CA 1
ATOM 711 C C . ASP A 1 97 ? -30.834 -30.763 34.704 1.00 58.16 97 ASP A C 1
ATOM 713 O O . ASP A 1 97 ? -29.688 -30.651 35.119 1.00 58.16 97 ASP A O 1
ATOM 717 N N . ASP A 1 98 ? -31.194 -30.321 33.499 1.00 53.84 98 ASP A N 1
ATOM 718 C CA . ASP A 1 98 ? -31.007 -28.913 33.155 1.00 53.84 98 ASP A CA 1
ATOM 719 C C . ASP A 1 98 ? -31.817 -28.528 31.910 1.00 53.84 98 ASP A C 1
ATOM 721 O O . ASP A 1 98 ? -32.012 -29.286 30.958 1.00 53.84 98 ASP A O 1
ATOM 725 N N . ALA A 1 99 ? -32.339 -27.310 31.983 1.00 65.31 99 ALA A N 1
ATOM 726 C CA . ALA A 1 99 ? -33.158 -26.604 31.009 1.00 65.31 99 ALA A CA 1
ATOM 727 C C . ALA A 1 99 ? -32.648 -26.700 29.549 1.00 65.31 99 ALA A C 1
ATOM 729 O O . ALA A 1 99 ? -31.453 -26.884 29.318 1.00 65.31 99 ALA A O 1
ATOM 730 N N . PRO A 1 100 ? -33.511 -26.511 28.525 1.00 62.41 100 PRO A N 1
ATOM 731 C CA . PRO A 1 100 ? -33.100 -26.624 27.127 1.00 62.41 100 PRO A CA 1
ATOM 732 C C . PRO A 1 100 ? -32.112 -25.507 26.756 1.00 62.41 100 PRO A C 1
ATOM 734 O O . PRO A 1 100 ? -32.507 -24.382 26.447 1.00 62.41 100 PRO A O 1
ATOM 737 N N . LEU A 1 101 ? -30.816 -25.817 26.783 1.00 65.81 101 LEU A N 1
ATOM 738 C CA . LEU A 1 101 ? -29.769 -24.921 26.310 1.00 65.81 101 LEU A CA 1
ATOM 739 C C . LEU A 1 101 ? -29.743 -24.882 24.779 1.00 65.81 101 LEU A C 1
ATOM 741 O O . LEU A 1 101 ? -30.013 -25.866 24.088 1.00 65.81 101 LEU A O 1
ATOM 745 N N . ALA A 1 102 ? -29.430 -23.695 24.263 1.00 61.19 102 ALA A N 1
ATOM 746 C CA . ALA A 1 102 ? -29.422 -23.374 22.848 1.00 61.19 102 ALA A CA 1
ATOM 747 C C . ALA A 1 102 ? -28.566 -24.349 22.027 1.00 61.19 102 ALA A C 1
ATOM 749 O O . ALA A 1 102 ? -27.395 -24.594 22.314 1.00 61.19 102 ALA A O 1
ATOM 750 N N . HIS A 1 103 ? -29.143 -24.839 20.934 1.00 52.56 103 HIS A N 1
ATOM 751 C CA . HIS A 1 103 ? -28.425 -25.596 19.922 1.00 52.56 103 HIS A CA 1
ATOM 752 C C . HIS A 1 103 ? -27.643 -24.628 19.014 1.00 52.56 103 HIS A C 1
ATOM 754 O O . HIS A 1 103 ? -28.074 -24.307 17.908 1.00 52.56 103 HIS A O 1
ATOM 760 N N . THR A 1 104 ? -26.497 -24.129 19.484 1.00 68.56 104 THR A N 1
ATOM 761 C CA . THR A 1 104 ? -25.580 -23.287 18.696 1.00 68.56 104 THR A CA 1
ATOM 762 C C . THR A 1 104 ? -24.247 -23.997 18.483 1.00 68.56 104 THR A C 1
ATOM 764 O O . THR A 1 104 ? -23.299 -23.822 19.243 1.00 68.56 104 THR A O 1
ATOM 767 N N . GLY A 1 105 ? -24.176 -24.792 17.419 1.00 53.81 105 GLY A N 1
ATOM 768 C CA . GLY A 1 105 ? -22.929 -25.293 16.846 1.00 53.81 105 GLY A CA 1
ATOM 769 C C . GLY A 1 105 ? -23.031 -25.237 15.318 1.00 53.81 105 GLY A C 1
ATOM 770 O O . GLY A 1 105 ? -24.112 -25.520 14.795 1.00 53.81 105 GLY A O 1
ATOM 771 N N . PRO A 1 106 ? -21.975 -24.843 14.582 1.00 50.09 106 PRO A N 1
ATOM 772 C CA . PRO A 1 106 ? -22.030 -24.792 13.129 1.00 50.09 106 PRO A CA 1
ATOM 773 C C . PRO A 1 106 ? -22.009 -26.221 12.582 1.00 50.09 106 PRO A C 1
ATOM 775 O O . PRO A 1 106 ? -20.966 -26.866 12.506 1.00 50.09 106 PRO A O 1
ATOM 778 N N . SER A 1 107 ? -23.167 -26.744 12.191 1.00 55.53 107 SER A N 1
ATOM 779 C CA . SER A 1 107 ? -23.228 -27.895 11.295 1.00 55.53 107 SER A CA 1
ATOM 780 C C . SER A 1 107 ? -22.875 -27.414 9.886 1.00 55.53 107 SER A C 1
ATOM 782 O O . SER A 1 107 ? -23.751 -27.036 9.108 1.00 55.53 107 SER A O 1
ATOM 784 N N . GLU A 1 108 ? -21.578 -27.364 9.579 1.00 51.69 108 GLU A N 1
ATOM 785 C CA . GLU A 1 108 ? -21.076 -27.052 8.242 1.00 51.69 108 GLU A CA 1
ATOM 786 C C . GLU A 1 108 ? -21.354 -28.211 7.280 1.00 51.69 108 GLU A C 1
ATOM 788 O O . GLU A 1 108 ? -20.608 -29.183 7.191 1.00 51.69 108 GLU A O 1
ATOM 793 N N . ALA A 1 109 ? -22.440 -28.089 6.522 1.00 53.38 109 ALA A N 1
ATOM 794 C CA . ALA A 1 109 ? -22.616 -28.799 5.266 1.00 53.38 109 ALA A CA 1
ATOM 795 C C . ALA A 1 109 ? -22.333 -27.819 4.118 1.00 53.38 109 ALA A C 1
ATOM 797 O O . ALA A 1 109 ? -23.248 -27.211 3.566 1.00 53.38 109 ALA A O 1
ATOM 798 N N . LEU A 1 110 ? -21.057 -27.641 3.770 1.00 52.47 110 LEU A N 1
ATOM 799 C CA . LEU A 1 110 ? -20.661 -26.959 2.536 1.00 52.47 110 LEU A CA 1
ATOM 800 C C . LEU A 1 110 ? -20.431 -28.003 1.430 1.00 52.47 110 LEU A C 1
ATOM 802 O O . LEU A 1 110 ? -19.535 -28.839 1.567 1.00 52.47 110 LEU A O 1
ATOM 806 N N . PRO A 1 111 ? -21.181 -27.985 0.313 1.00 50.94 111 PRO A N 1
ATOM 807 C CA . PRO A 1 111 ? -20.795 -28.741 -0.868 1.00 50.94 111 PRO A CA 1
ATOM 808 C C . PRO A 1 111 ? -19.639 -28.024 -1.577 1.00 50.94 111 PRO A C 1
ATOM 810 O O . PRO A 1 111 ? -19.768 -26.883 -2.021 1.00 50.94 111 PRO A O 1
ATOM 813 N N . PHE A 1 112 ? -18.505 -28.710 -1.721 1.00 51.34 112 PHE A N 1
ATOM 814 C CA . PHE A 1 112 ? -17.420 -28.289 -2.605 1.00 51.34 112 PHE A CA 1
ATOM 815 C C . PHE A 1 112 ? -17.921 -28.257 -4.057 1.00 51.34 112 PHE A C 1
ATOM 817 O O . PHE A 1 112 ? -18.024 -29.293 -4.715 1.00 51.34 112 PHE A O 1
ATOM 824 N N . ILE A 1 113 ? -18.221 -27.065 -4.578 1.00 50.69 113 ILE A N 1
ATOM 825 C CA . ILE A 1 113 ? -18.492 -26.870 -6.004 1.00 50.69 113 ILE A CA 1
ATOM 826 C C . ILE A 1 113 ? -17.152 -26.756 -6.740 1.00 50.69 113 ILE A C 1
ATOM 828 O O . ILE A 1 113 ? -16.538 -25.696 -6.846 1.00 50.69 113 ILE A O 1
ATOM 832 N N . ALA A 1 114 ? -16.701 -27.895 -7.260 1.00 56.12 114 ALA A N 1
ATOM 833 C CA . ALA A 1 114 ? -15.660 -27.990 -8.268 1.00 56.12 114 ALA A CA 1
ATOM 834 C C . ALA A 1 114 ? -16.242 -27.638 -9.652 1.00 56.12 114 ALA A C 1
ATOM 836 O O . ALA A 1 114 ? -16.715 -28.509 -10.375 1.00 56.12 114 ALA A O 1
ATOM 837 N N . THR A 1 115 ? -16.185 -26.368 -10.055 1.00 55.25 115 THR A N 1
ATOM 838 C CA . THR A 1 115 ? -16.451 -25.958 -11.450 1.00 55.25 115 THR A CA 1
ATOM 839 C C . THR A 1 115 ? -15.540 -24.805 -11.844 1.00 55.25 115 THR A C 1
ATOM 841 O O . THR A 1 115 ? -15.855 -23.642 -11.629 1.00 55.25 115 THR A O 1
ATOM 844 N N . GLY A 1 116 ? -14.395 -25.125 -12.444 1.00 45.75 116 GLY A N 1
ATOM 845 C CA . GLY A 1 116 ? -13.499 -24.119 -13.026 1.00 45.75 116 GLY A CA 1
ATOM 846 C C . GLY A 1 116 ? -12.608 -24.631 -14.160 1.00 45.75 116 GLY A C 1
ATOM 847 O O . GLY A 1 116 ? -11.704 -23.926 -14.588 1.00 45.75 116 GLY A O 1
ATOM 848 N N . GLY A 1 117 ? -12.820 -25.857 -14.653 1.00 49.38 117 GLY A N 1
ATOM 849 C CA . GLY A 1 117 ? -11.887 -26.507 -15.585 1.00 49.38 117 GLY A CA 1
ATOM 850 C C . GLY A 1 117 ? -12.031 -26.125 -17.064 1.00 49.38 117 GLY A C 1
ATOM 851 O O . GLY A 1 117 ? -11.121 -26.378 -17.845 1.00 49.38 117 GLY A O 1
ATOM 852 N N . ALA A 1 118 ? -13.145 -25.520 -17.484 1.00 50.88 118 ALA A N 1
ATOM 853 C CA . ALA A 1 118 ? -13.462 -25.405 -18.915 1.00 50.88 118 ALA A CA 1
ATOM 854 C C . ALA A 1 118 ? -13.012 -24.091 -19.593 1.00 50.88 118 ALA A C 1
ATOM 856 O O . ALA A 1 118 ? -13.046 -24.001 -20.817 1.00 50.88 118 ALA A O 1
ATOM 857 N N . LEU A 1 119 ? -12.553 -23.080 -18.844 1.00 49.81 119 LEU A N 1
ATOM 858 C CA . LEU A 1 119 ? -12.214 -21.757 -19.406 1.00 49.81 119 LEU A CA 1
ATOM 859 C C . LEU A 1 119 ? -10.748 -21.625 -19.876 1.00 49.81 119 LEU A C 1
ATOM 861 O O . LEU A 1 119 ? -10.405 -20.678 -20.581 1.00 49.81 119 LEU A O 1
ATOM 865 N N . LEU A 1 120 ? -9.881 -22.593 -19.555 1.00 53.59 120 LEU A N 1
ATOM 866 C CA . LEU A 1 120 ? -8.439 -22.508 -19.837 1.00 53.59 120 LEU A CA 1
ATOM 867 C C . LEU A 1 120 ? -8.053 -22.800 -21.298 1.00 53.59 120 LEU A C 1
ATOM 869 O O . LEU A 1 120 ? -7.012 -22.334 -21.763 1.00 53.59 120 LEU A O 1
ATOM 873 N N . VAL A 1 121 ? -8.883 -23.521 -22.057 1.00 54.56 121 VAL A N 1
ATOM 874 C CA . VAL A 1 121 ? -8.521 -23.938 -23.426 1.00 54.56 121 VAL A CA 1
ATOM 875 C C . VAL A 1 121 ? -8.675 -22.791 -24.438 1.00 54.56 121 VAL A C 1
ATOM 877 O O . VAL A 1 121 ? -7.841 -22.637 -25.331 1.00 54.56 121 VAL A O 1
ATOM 880 N N . ALA A 1 122 ? -9.685 -21.930 -24.275 1.00 55.56 122 ALA A N 1
ATOM 881 C CA . ALA A 1 122 ? -9.945 -20.833 -25.213 1.00 55.56 122 ALA A CA 1
ATOM 882 C C . ALA A 1 122 ? -8.905 -19.697 -25.114 1.00 55.56 122 ALA A C 1
ATOM 884 O O . ALA A 1 122 ? -8.476 -19.156 -26.135 1.00 55.56 122 ALA A O 1
ATOM 885 N N . VAL A 1 123 ? -8.436 -19.374 -23.902 1.00 59.41 123 VAL A N 1
ATOM 886 C CA . VAL A 1 123 ? -7.426 -18.320 -23.681 1.00 59.41 123 VAL A CA 1
ATOM 887 C C . VAL A 1 123 ? -6.044 -18.758 -24.181 1.00 59.41 123 VAL A C 1
ATOM 889 O O . VAL A 1 123 ? -5.334 -17.972 -24.813 1.00 59.41 123 VAL A O 1
ATOM 892 N N . GLY A 1 124 ? -5.682 -20.030 -23.976 1.00 59.38 124 GLY A N 1
ATOM 893 C CA . GLY A 1 124 ? -4.406 -20.580 -24.442 1.00 59.38 124 GLY A CA 1
ATOM 894 C C . GLY A 1 124 ? -4.245 -20.524 -25.966 1.00 59.38 124 GLY A C 1
ATOM 895 O O . GLY A 1 124 ? -3.195 -20.117 -26.467 1.00 59.38 124 GLY A O 1
ATOM 896 N N . ALA A 1 125 ? -5.301 -20.852 -26.719 1.00 61.81 125 ALA A N 1
ATOM 897 C CA . ALA A 1 125 ? -5.274 -20.804 -28.182 1.00 61.81 125 ALA A CA 1
ATOM 898 C C . ALA A 1 125 ? -5.139 -19.367 -28.727 1.00 61.81 125 ALA A C 1
ATOM 900 O O . ALA A 1 125 ? -4.386 -19.130 -29.675 1.00 61.81 125 ALA A O 1
ATOM 901 N N . PHE A 1 126 ? -5.802 -18.392 -28.098 1.00 68.38 126 PHE A N 1
ATOM 902 C CA . PHE A 1 126 ? -5.749 -16.985 -28.508 1.00 68.38 126 PHE A CA 1
ATOM 903 C C . PHE A 1 126 ? -4.356 -16.359 -28.313 1.00 68.38 126 PHE A C 1
ATOM 905 O O . PHE A 1 126 ? -3.858 -15.646 -29.189 1.00 68.38 126 PHE A O 1
ATOM 912 N N . LEU A 1 127 ? -3.675 -16.673 -27.206 1.00 70.19 127 LEU A N 1
ATOM 913 C CA . LEU A 1 127 ? -2.326 -16.164 -26.927 1.00 70.19 127 LEU A CA 1
ATOM 914 C C . LEU A 1 127 ? -1.269 -16.738 -27.883 1.00 70.19 127 LEU A C 1
ATOM 916 O O . LEU A 1 127 ? -0.369 -16.015 -28.323 1.00 70.19 127 LEU A O 1
ATOM 920 N N . LEU A 1 128 ? -1.405 -18.008 -28.277 1.00 67.69 128 LEU A N 1
ATOM 921 C CA . LEU A 1 128 ? -0.525 -18.626 -29.273 1.00 67.69 128 LEU A CA 1
ATOM 922 C C . LEU A 1 128 ? -0.746 -18.050 -30.678 1.00 67.69 128 LEU A C 1
ATOM 924 O O . LEU A 1 128 ? 0.222 -17.863 -31.421 1.00 67.69 128 LEU A O 1
ATOM 928 N N . PHE A 1 129 ? -1.988 -17.694 -31.023 1.00 65.62 129 PHE A N 1
ATOM 929 C CA . PHE A 1 129 ? -2.296 -17.034 -32.292 1.00 65.62 129 PHE A CA 1
ATOM 930 C C . PHE A 1 129 ? -1.733 -15.603 -32.345 1.00 65.62 129 PHE A C 1
ATOM 932 O O . PHE A 1 129 ? -1.128 -15.214 -33.345 1.00 65.62 129 PHE A O 1
ATOM 939 N N . ARG A 1 130 ? -1.809 -14.843 -31.240 1.00 71.62 130 ARG A N 1
ATOM 940 C CA . ARG A 1 130 ? -1.231 -13.488 -31.156 1.00 71.62 130 ARG A CA 1
ATOM 941 C C . ARG A 1 130 ? 0.296 -13.494 -31.265 1.00 71.62 130 ARG A C 1
ATOM 943 O O . ARG A 1 130 ? 0.855 -12.619 -31.918 1.00 71.62 130 ARG A O 1
ATOM 950 N N . ARG A 1 131 ? 0.982 -14.495 -30.698 1.00 67.44 131 ARG A N 1
ATOM 951 C CA . ARG A 1 131 ? 2.452 -14.600 -30.773 1.00 67.44 131 ARG A CA 1
ATOM 952 C C . ARG A 1 131 ? 2.965 -14.841 -32.198 1.00 67.44 131 ARG A C 1
ATOM 954 O O . ARG A 1 131 ? 4.071 -14.410 -32.517 1.00 67.44 131 ARG A O 1
ATOM 961 N N . LYS A 1 132 ? 2.190 -15.509 -33.062 1.00 54.47 132 LYS A N 1
ATOM 962 C CA . LYS A 1 132 ? 2.629 -15.841 -34.430 1.00 54.47 132 LYS A CA 1
ATOM 963 C C . LYS A 1 132 ? 2.509 -14.685 -35.432 1.00 54.47 132 LYS A C 1
ATOM 965 O O . LYS A 1 132 ? 3.215 -14.719 -36.432 1.00 54.47 132 LYS A O 1
ATOM 970 N N . ASN A 1 133 ? 1.726 -13.644 -35.135 1.00 58.19 133 ASN A N 1
ATOM 971 C CA . ASN A 1 133 ? 1.475 -12.521 -36.055 1.00 58.19 133 ASN A CA 1
ATOM 972 C C . ASN A 1 133 ? 2.372 -11.279 -35.862 1.00 58.19 133 ASN A C 1
ATOM 974 O O . ASN A 1 133 ? 2.187 -10.299 -36.573 1.00 58.19 133 ASN A O 1
ATOM 978 N N . ILE A 1 134 ? 3.351 -11.291 -34.946 1.00 58.44 134 ILE A N 1
ATOM 979 C CA . ILE A 1 134 ? 4.208 -10.109 -34.670 1.00 58.44 134 ILE A CA 1
ATOM 980 C C . ILE A 1 134 ? 5.554 -10.167 -35.427 1.00 58.44 134 ILE A C 1
ATOM 982 O O . ILE A 1 134 ? 6.355 -9.240 -35.374 1.00 58.44 134 ILE A O 1
ATOM 986 N N . LYS A 1 135 ? 5.819 -11.222 -36.207 1.00 59.09 135 LYS A N 1
ATOM 987 C CA . LYS A 1 135 ? 6.962 -11.251 -37.136 1.00 59.09 135 LYS A CA 1
ATOM 988 C C . LYS A 1 135 ? 6.500 -10.868 -38.536 1.00 59.09 135 LYS A C 1
ATOM 990 O O . LYS A 1 135 ? 6.233 -11.740 -39.355 1.00 59.09 135 LYS A O 1
ATOM 995 N N . GLY A 1 136 ? 6.404 -9.570 -38.804 1.00 61.00 136 GLY A N 1
ATOM 996 C CA . GLY A 1 136 ? 6.093 -9.115 -40.153 1.00 61.00 136 GLY A CA 1
ATOM 997 C C . GLY A 1 136 ? 5.948 -7.613 -40.340 1.00 61.00 136 GLY A C 1
ATOM 998 O O . GLY A 1 136 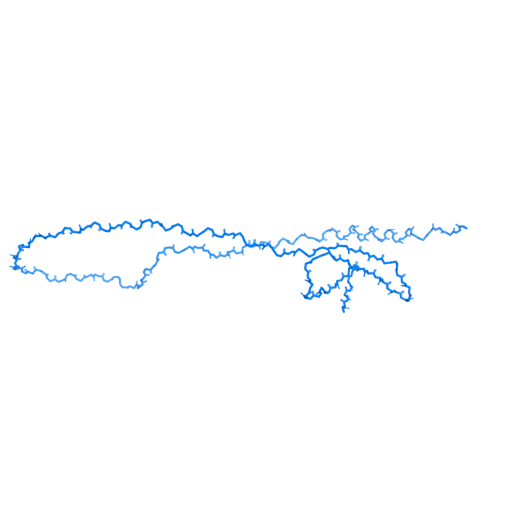? 4.887 -7.188 -40.774 1.00 61.00 136 GLY A O 1
ATOM 999 N N . HIS A 1 137 ? 6.999 -6.826 -40.097 1.00 47.53 137 HIS A N 1
ATOM 1000 C CA . HIS A 1 137 ? 7.341 -5.749 -41.036 1.00 47.53 137 HIS A CA 1
ATOM 1001 C C . HIS A 1 137 ? 8.785 -5.269 -40.829 1.00 47.53 137 HIS A C 1
ATOM 1003 O O . HIS A 1 137 ? 9.126 -4.719 -39.787 1.00 47.53 137 HIS A O 1
ATOM 1009 N N . HIS A 1 138 ? 9.625 -5.548 -41.825 1.00 54.16 138 HIS A N 1
ATOM 1010 C CA . HIS A 1 138 ? 10.942 -4.952 -42.046 1.00 54.16 138 HIS A CA 1
ATOM 1011 C C . HIS A 1 138 ? 10.778 -3.757 -42.996 1.00 54.16 138 HIS A C 1
ATOM 1013 O O . HIS A 1 138 ? 9.968 -3.839 -43.917 1.00 54.16 138 HIS A O 1
ATOM 1019 N N . GLY A 1 139 ? 11.638 -2.747 -42.839 1.00 46.50 139 GLY A N 1
ATOM 1020 C CA . GLY A 1 139 ? 11.862 -1.662 -43.806 1.00 46.50 139 GLY A CA 1
ATOM 1021 C C . GLY A 1 139 ? 10.994 -0.428 -43.534 1.00 46.50 139 GLY A C 1
ATOM 1022 O O . GLY A 1 139 ? 9.825 -0.572 -43.197 1.00 46.50 139 GLY A O 1
ATOM 1023 N N . ALA A 1 140 ? 11.490 0.803 -43.635 1.00 47.25 140 ALA A N 1
ATOM 1024 C CA . ALA A 1 140 ? 12.760 1.333 -44.134 1.00 47.25 140 ALA A CA 1
ATOM 1025 C C . ALA A 1 140 ? 13.097 2.628 -43.373 1.00 47.25 140 ALA A C 1
ATOM 1027 O O . ALA A 1 140 ? 12.160 3.204 -42.773 1.00 47.25 140 ALA A O 1
#

Foldseek 3Di:
DDWDADPNDIDDDDDPPDDWFKDKDKDWDADPNDIDDIDMDIDTRDDDDDDDDDDDDDDDDDDDDDDDDDDDDDDDDDDDDDDDDDDPPDPDDDDDDDDDDDPDDDPDPDDPPPDDPPPPPVVVVVVVVVVVPPPDDDDD

Radius of gyration: 41.62 Å; chains: 1; bounding box: 76×61×113 Å

Sequence (140 aa):
MTATVADGAWTVMAPKDLETGDYKVTAVQIIDEVSSAPVSIDFTIAAEPKPEPTEKPTEEPTEKPTASPKPSQAPSDSPEPSKAPVKPQGNNDDNDDDAPLAHTGPSEALPFIATGGALLVAVGAFLLFRRKNIKGHHGA

pLDDT: mean 70.8, std 19.42, range [34.5, 97.88]

Organism: NCBI:txid254787

Secondary structure (DSSP, 8-state):
--EEEETTEEEEPPPTTPPSEEEEEEE--EETTEEPPPEEEEEEEPPPPPPPPPPPPP----PPPPPPP----PPP----------PPPP--------------------------SSSHHHHHHHHHHHHHTS------